Protein AF-A0A0F2INN6-F1 (afdb_monomer)

Solvent-accessible surface area (backbone atoms only — not comparable to full-atom values): 10441 Å² total; per-residue (Å²): 106,70,71,56,44,51,54,47,37,47,61,47,57,72,35,90,50,42,71,43,56,48,64,43,76,36,42,95,43,81,92,35,63,43,78,50,72,45,63,48,59,75,94,76,39,91,70,52,71,68,58,50,37,54,53,50,30,59,58,43,62,70,45,78,97,58,92,57,82,62,79,81,79,74,94,55,98,75,72,66,94,68,72,98,71,85,85,88,88,83,71,97,65,58,68,69,58,49,50,52,55,54,50,52,53,50,53,56,46,62,70,33,94,88,43,94,75,79,85,78,92,76,69,84,85,63,87,76,85,84,84,87,80,63,62,69,61,33,51,74,72,72,45,49,75,64,59,52,51,52,52,53,47,48,69,72,52,77,75,115

Structure (mmCIF, N/CA/C/O backbone):
data_AF-A0A0F2INN6-F1
#
_entry.id   AF-A0A0F2INN6-F1
#
loop_
_atom_site.group_PDB
_atom_site.id
_atom_site.type_symbol
_atom_site.label_atom_id
_atom_site.label_alt_id
_atom_site.label_comp_id
_atom_site.label_asym_id
_atom_site.label_entity_id
_atom_site.label_seq_id
_atom_site.pdbx_PDB_ins_code
_atom_site.Cartn_x
_atom_site.Cartn_y
_atom_site.Cartn_z
_atom_site.occupancy
_atom_site.B_iso_or_equiv
_atom_site.auth_seq_id
_atom_site.auth_comp_id
_atom_site.auth_asym_id
_atom_site.auth_atom_id
_atom_site.pdbx_PDB_model_num
ATOM 1 N N . ILE A 1 1 ? -8.870 9.985 -6.482 1.00 71.50 1 ILE A N 1
ATOM 2 C CA . ILE A 1 1 ? -7.979 9.783 -5.314 1.00 71.50 1 ILE A CA 1
ATOM 3 C C . ILE A 1 1 ? -8.288 10.794 -4.207 1.00 71.50 1 ILE A C 1
ATOM 5 O O . ILE A 1 1 ? -8.794 10.361 -3.185 1.00 71.50 1 ILE A O 1
ATOM 9 N N . GLN A 1 2 ? -8.102 12.111 -4.404 1.00 76.06 2 GLN A N 1
ATOM 10 C CA . GLN A 1 2 ? -8.306 13.111 -3.332 1.00 76.06 2 GLN A CA 1
ATOM 11 C C . GLN A 1 2 ? -9.693 13.066 -2.665 1.00 76.06 2 GLN A C 1
ATOM 13 O O . GLN A 1 2 ? -9.768 13.000 -1.444 1.00 76.06 2 GLN A O 1
ATOM 18 N N . ASN A 1 3 ? -10.780 13.073 -3.447 1.00 82.00 3 ASN A N 1
ATOM 19 C CA . ASN A 1 3 ? -12.142 13.042 -2.892 1.00 82.00 3 ASN A CA 1
ATOM 20 C C . ASN A 1 3 ? -12.401 11.750 -2.103 1.00 82.00 3 ASN A C 1
ATOM 22 O O . ASN A 1 3 ? -12.845 11.803 -0.966 1.00 82.00 3 ASN A O 1
ATOM 26 N N . THR A 1 4 ? -12.009 10.609 -2.671 1.00 86.12 4 THR A N 1
ATOM 27 C CA . THR A 1 4 ? -12.108 9.286 -2.044 1.00 86.12 4 THR A CA 1
ATOM 28 C C . THR A 1 4 ? -11.362 9.221 -0.709 1.00 86.12 4 THR A C 1
ATOM 30 O O . THR A 1 4 ? -11.884 8.705 0.271 1.00 86.12 4 THR A O 1
ATOM 33 N N . MET A 1 5 ? -10.154 9.786 -0.633 1.00 88.88 5 MET A N 1
ATOM 34 C CA . MET A 1 5 ? -9.372 9.782 0.607 1.00 88.88 5 MET A CA 1
ATOM 35 C C . MET A 1 5 ? -9.897 10.765 1.652 1.00 88.88 5 MET A C 1
ATOM 37 O O . MET A 1 5 ? -9.708 10.531 2.842 1.00 88.88 5 MET A O 1
ATOM 41 N N . ASN A 1 6 ? -10.608 11.821 1.250 1.00 89.12 6 ASN A N 1
ATOM 42 C CA . ASN A 1 6 ? -11.326 12.664 2.205 1.00 89.12 6 ASN A CA 1
ATOM 43 C C . ASN A 1 6 ? -12.471 11.887 2.877 1.00 89.12 6 ASN A C 1
ATOM 45 O O . ASN A 1 6 ? -12.661 12.022 4.086 1.00 89.12 6 ASN A O 1
ATOM 49 N N . ASP A 1 7 ? -13.180 11.035 2.128 1.00 90.31 7 ASP A N 1
ATOM 50 C CA . ASP A 1 7 ? -14.215 10.156 2.689 1.00 90.31 7 ASP A CA 1
ATOM 51 C C . ASP A 1 7 ? -13.607 9.141 3.665 1.00 90.31 7 ASP A C 1
ATOM 53 O O . ASP A 1 7 ? -14.119 8.953 4.768 1.00 90.31 7 ASP A O 1
ATOM 57 N N . VAL A 1 8 ? -12.455 8.557 3.316 1.00 91.31 8 VAL A N 1
ATOM 58 C CA . VAL A 1 8 ? -11.690 7.685 4.225 1.00 91.31 8 VAL A CA 1
ATOM 59 C C . VAL A 1 8 ? -11.278 8.431 5.492 1.00 91.31 8 VAL A C 1
ATOM 61 O O . VAL A 1 8 ? -11.465 7.916 6.592 1.00 91.31 8 VAL A O 1
ATOM 64 N N . ASN A 1 9 ? -10.765 9.656 5.370 1.00 93.25 9 ASN A N 1
ATOM 65 C CA . ASN A 1 9 ? -10.359 10.450 6.528 1.00 93.25 9 ASN A CA 1
ATOM 66 C C . ASN A 1 9 ? -11.538 10.740 7.467 1.00 93.25 9 ASN A C 1
ATOM 68 O O . ASN A 1 9 ? -11.385 10.724 8.689 1.00 93.25 9 ASN A O 1
ATOM 72 N N . LYS A 1 10 ? -12.726 10.958 6.896 1.00 92.94 10 LYS A N 1
ATOM 73 C CA . LYS A 1 10 ? -13.961 11.125 7.658 1.00 92.94 10 LYS A CA 1
ATOM 74 C C . LYS A 1 10 ? -14.356 9.837 8.378 1.00 92.94 10 LYS A C 1
ATOM 76 O O . LYS A 1 10 ? -14.585 9.879 9.579 1.00 92.94 10 LYS A O 1
ATOM 81 N N . ILE A 1 11 ? -14.340 8.694 7.686 1.00 92.75 11 ILE A N 1
ATOM 82 C CA . ILE A 1 11 ? -14.603 7.376 8.292 1.00 92.75 11 ILE A CA 1
ATOM 83 C C . ILE A 1 11 ? -13.683 7.126 9.494 1.00 92.75 11 ILE A C 1
ATOM 85 O O . ILE A 1 11 ? -14.152 6.634 10.520 1.00 92.75 11 ILE A O 1
ATOM 89 N N . LEU A 1 12 ? -12.394 7.465 9.373 1.00 93.12 12 LEU A N 1
ATOM 90 C CA . LEU A 1 12 ? -11.414 7.332 10.452 1.00 93.12 12 LEU A CA 1
ATOM 91 C C . LEU A 1 12 ? -11.705 8.296 11.610 1.00 93.12 12 LEU A C 1
ATOM 93 O O . LEU A 1 12 ? -11.750 7.866 12.757 1.00 93.12 12 LEU A O 1
ATOM 97 N N . SER A 1 13 ? -11.935 9.575 11.311 1.00 94.31 13 SER A N 1
ATOM 98 C CA . SER A 1 13 ? -12.193 10.613 12.321 1.00 94.31 13 SER A CA 1
ATOM 99 C C . SER A 1 13 ? -13.506 10.408 13.084 1.00 94.31 13 SER A C 1
ATOM 101 O O . SER A 1 13 ? -13.609 10.812 14.237 1.00 94.31 13 SER A O 1
ATOM 103 N N . ASP A 1 14 ? -14.499 9.767 12.463 1.00 94.69 14 ASP A N 1
ATOM 104 C CA . ASP A 1 14 ? -15.801 9.486 13.077 1.00 94.69 14 ASP A CA 1
ATOM 105 C C . ASP A 1 14 ? -15.744 8.316 14.089 1.00 94.69 14 ASP A C 1
ATOM 107 O O . ASP A 1 14 ? -16.729 8.047 14.781 1.00 94.69 14 ASP A O 1
ATOM 111 N N . GLN A 1 15 ? -14.615 7.600 14.202 1.00 92.94 15 GLN A N 1
ATOM 112 C CA . GLN A 1 15 ? -14.464 6.520 15.183 1.00 92.94 15 GLN A CA 1
ATOM 113 C C . GLN A 1 15 ? -14.164 7.080 16.586 1.00 92.94 15 GLN A C 1
ATOM 115 O O . GLN A 1 15 ? -13.216 7.849 16.746 1.00 92.94 15 GLN A O 1
ATOM 120 N N . PRO A 1 16 ? -14.885 6.653 17.639 1.00 93.31 16 PRO A N 1
ATOM 121 C CA . PRO A 1 16 ? -14.709 7.207 18.983 1.00 93.31 16 PRO A CA 1
ATOM 122 C C . PRO A 1 16 ? -13.341 6.899 19.615 1.00 93.31 16 PRO A C 1
ATOM 124 O O . PRO A 1 16 ? -12.904 7.622 20.513 1.00 93.31 16 PRO A O 1
ATOM 127 N N . GLU A 1 17 ? -12.662 5.845 19.167 1.00 94.25 17 GLU A N 1
ATOM 128 C CA . GLU A 1 17 ? -11.354 5.398 19.654 1.00 94.25 17 GLU A CA 1
ATOM 129 C C . GLU A 1 17 ? -10.181 6.043 18.897 1.00 94.25 17 GLU A C 1
ATOM 131 O O . GLU A 1 17 ? -9.032 5.865 19.298 1.00 94.25 17 GLU A O 1
ATOM 136 N N . VAL A 1 18 ? -10.448 6.785 17.817 1.00 93.81 18 VAL A N 1
ATOM 137 C CA . VAL A 1 18 ? -9.425 7.505 17.048 1.00 93.81 18 VAL A CA 1
ATOM 138 C C . VAL A 1 18 ? -9.167 8.864 17.701 1.00 93.81 18 VAL A C 1
ATOM 140 O O . VAL A 1 18 ? -10.087 9.619 18.005 1.00 93.81 18 VAL A O 1
ATOM 143 N N . GLU A 1 19 ? -7.895 9.161 17.954 1.00 92.88 19 GLU A N 1
ATOM 144 C CA . GLU A 1 19 ? -7.424 10.447 18.480 1.00 92.88 19 GLU A CA 1
ATOM 145 C C . GLU A 1 19 ? -7.040 11.402 17.346 1.00 92.88 19 GLU A C 1
ATOM 147 O O . GLU A 1 19 ? -7.336 12.595 17.394 1.00 92.88 19 GLU A O 1
ATOM 152 N N . TYR A 1 20 ? -6.406 10.871 16.300 1.00 92.25 20 TYR A N 1
ATOM 153 C CA . TYR A 1 20 ? -5.962 11.643 15.148 1.00 92.25 20 TYR A CA 1
ATOM 154 C C . TYR A 1 20 ? -6.053 10.807 13.874 1.00 92.25 20 TYR A C 1
ATOM 156 O O . TYR A 1 20 ? -5.668 9.640 13.880 1.00 92.25 20 TYR A O 1
ATOM 164 N N . ALA A 1 21 ? -6.514 11.405 12.776 1.00 93.56 21 ALA A N 1
ATOM 165 C CA . ALA A 1 21 ? -6.522 10.783 11.457 1.00 93.56 21 ALA A CA 1
ATOM 166 C C . ALA A 1 21 ? -5.939 11.732 10.405 1.00 93.56 21 ALA A C 1
ATOM 168 O O . ALA A 1 21 ? -6.204 12.937 10.409 1.00 93.56 21 ALA A O 1
ATOM 169 N N . GLN A 1 22 ? -5.139 11.178 9.499 1.00 92.62 22 GLN A N 1
ATOM 170 C CA . GLN A 1 22 ? -4.547 11.901 8.383 1.00 92.62 22 GLN A CA 1
ATOM 171 C C . GLN A 1 22 ? -4.454 11.002 7.155 1.00 92.62 22 GLN A C 1
ATOM 173 O O . GLN A 1 22 ? -4.196 9.805 7.254 1.00 92.62 22 GLN A O 1
ATOM 178 N N . VAL A 1 23 ? -4.629 11.596 5.978 1.00 91.50 23 VAL A N 1
ATOM 179 C CA . VAL A 1 23 ? -4.513 10.908 4.693 1.00 91.50 23 VAL A CA 1
ATOM 180 C C . VAL A 1 23 ? -3.517 11.622 3.788 1.00 91.50 23 VAL A C 1
ATOM 182 O O . VAL A 1 23 ? -3.409 12.847 3.799 1.00 91.50 23 VAL A O 1
ATOM 185 N N . PHE A 1 24 ? -2.802 10.842 2.990 1.00 89.94 24 PHE A N 1
ATOM 186 C CA . PHE A 1 24 ? -1.782 11.274 2.051 1.00 89.94 24 PHE A CA 1
ATOM 187 C C . PHE A 1 24 ? -2.105 10.690 0.682 1.00 89.94 24 PHE A C 1
ATOM 189 O O . PHE A 1 24 ? -2.335 9.490 0.549 1.00 89.94 24 PHE A O 1
ATOM 196 N N . ASN A 1 25 ? -2.099 11.533 -0.342 1.00 90.00 25 ASN A N 1
ATOM 197 C CA . ASN A 1 25 ? -2.305 11.113 -1.724 1.00 90.00 25 ASN A CA 1
ATOM 198 C C . ASN A 1 25 ? -0.972 11.132 -2.460 1.00 90.00 25 ASN A C 1
ATOM 200 O O . ASN A 1 25 ? -0.151 12.012 -2.216 1.00 90.00 25 ASN A O 1
ATOM 204 N N . GLY A 1 26 ? -0.773 10.189 -3.373 1.00 85.69 26 GLY A N 1
ATOM 205 C CA . GLY A 1 26 ? 0.452 10.100 -4.158 1.00 85.69 26 GLY A CA 1
ATOM 206 C C . GLY A 1 26 ? 1.636 9.483 -3.407 1.00 85.69 26 GLY A C 1
ATOM 207 O O . GLY A 1 26 ? 2.772 9.678 -3.828 1.00 85.69 26 GLY A O 1
ATOM 208 N N . VAL A 1 27 ? 1.395 8.777 -2.295 1.00 81.56 27 VAL A N 1
ATOM 209 C CA . VAL A 1 27 ? 2.441 8.155 -1.468 1.00 81.56 27 VAL A CA 1
ATOM 210 C C . VAL A 1 27 ? 2.269 6.629 -1.465 1.00 81.56 27 VAL A C 1
ATOM 212 O O . VAL A 1 27 ? 1.171 6.166 -1.155 1.00 81.56 27 VAL A O 1
ATOM 215 N N . PRO A 1 28 ? 3.327 5.841 -1.753 1.00 78.50 28 PRO A N 1
ATOM 216 C CA . PRO A 1 28 ? 4.636 6.267 -2.269 1.00 78.50 28 PRO A CA 1
ATOM 217 C C . PRO A 1 28 ? 4.631 6.639 -3.766 1.00 78.50 28 PRO A C 1
ATOM 219 O O . PRO A 1 28 ? 5.580 7.270 -4.219 1.00 78.50 28 PRO A O 1
ATOM 222 N N . ASN A 1 29 ? 3.584 6.284 -4.522 1.00 85.25 29 ASN A N 1
ATOM 223 C CA . ASN A 1 29 ? 3.442 6.592 -5.952 1.00 85.25 29 ASN A CA 1
ATOM 224 C C . ASN A 1 29 ? 2.192 7.434 -6.243 1.00 85.25 29 ASN A C 1
ATOM 226 O O . ASN A 1 29 ? 1.219 7.389 -5.492 1.00 85.25 29 ASN A O 1
ATOM 230 N N . SER A 1 30 ? 2.170 8.138 -7.381 1.00 83.56 30 SER A N 1
ATOM 231 C CA . SER A 1 30 ? 1.092 9.061 -7.789 1.00 83.56 30 SER A CA 1
ATOM 232 C C . SER A 1 30 ? -0.309 8.434 -7.868 1.00 83.56 30 SER A C 1
ATOM 234 O O . SER A 1 30 ? -1.308 9.136 -7.712 1.00 83.56 30 SER A O 1
ATOM 236 N N . ASN A 1 31 ? -0.394 7.119 -8.079 1.00 81.75 31 ASN A N 1
ATOM 237 C CA . ASN A 1 31 ? -1.636 6.348 -8.136 1.00 81.75 31 ASN A CA 1
ATOM 238 C C . ASN A 1 31 ? -2.018 5.673 -6.803 1.00 81.75 31 ASN A C 1
ATOM 240 O O . ASN A 1 31 ? -3.010 4.949 -6.760 1.00 81.75 31 ASN A O 1
ATOM 244 N N . GLN A 1 32 ? -1.255 5.894 -5.731 1.00 85.12 32 GLN A N 1
ATOM 245 C CA . GLN A 1 32 ? -1.481 5.309 -4.410 1.00 85.12 32 GLN A CA 1
ATOM 246 C C . GLN A 1 32 ? -1.898 6.371 -3.391 1.00 85.12 32 GLN A C 1
ATOM 248 O O . GLN A 1 32 ? -1.757 7.579 -3.604 1.00 85.12 32 GLN A O 1
ATOM 253 N N . ALA A 1 33 ? -2.440 5.913 -2.269 1.00 88.12 33 ALA A N 1
ATOM 254 C CA . ALA A 1 33 ? -2.752 6.754 -1.132 1.00 88.12 33 ALA A CA 1
ATOM 255 C C . ALA A 1 33 ? -2.496 5.996 0.170 1.00 88.12 33 ALA A C 1
ATOM 257 O O . ALA A 1 33 ? -2.618 4.773 0.228 1.00 88.12 33 ALA A O 1
ATOM 258 N N . PHE A 1 34 ? -2.152 6.740 1.213 1.00 88.94 34 PHE A N 1
ATOM 259 C CA . PHE A 1 34 ? -1.827 6.215 2.528 1.00 88.94 34 PHE A CA 1
ATOM 260 C C . PHE A 1 34 ? -2.654 6.938 3.591 1.00 88.94 34 PHE A C 1
ATOM 262 O O . PHE A 1 34 ? -2.728 8.164 3.596 1.00 88.94 34 PHE A O 1
ATOM 269 N N . GLY A 1 35 ? -3.290 6.186 4.486 1.00 89.06 35 GLY A N 1
ATOM 270 C CA . GLY A 1 35 ? -4.047 6.719 5.615 1.00 89.06 35 GLY A CA 1
ATOM 271 C C . GLY A 1 35 ? -3.417 6.289 6.932 1.00 89.06 35 GLY A C 1
ATOM 272 O O . GLY A 1 35 ? -3.033 5.133 7.086 1.00 89.06 35 GLY A O 1
ATOM 273 N N . LEU A 1 36 ? -3.338 7.212 7.884 1.00 89.62 36 LEU A N 1
ATOM 274 C CA . LEU A 1 36 ? -2.861 6.970 9.237 1.00 89.62 36 LEU A CA 1
ATOM 275 C C . LEU A 1 36 ? -3.957 7.354 10.231 1.00 89.62 36 LEU A C 1
ATOM 277 O O . LEU A 1 36 ? -4.505 8.452 10.152 1.00 89.62 36 LEU A O 1
ATOM 281 N N . ALA A 1 37 ? -4.238 6.468 11.184 1.00 91.25 37 ALA A N 1
ATOM 282 C CA . ALA A 1 37 ? -5.090 6.758 12.329 1.00 91.25 37 ALA A CA 1
ATOM 283 C C . ALA A 1 37 ? -4.360 6.393 13.625 1.00 91.25 37 ALA A C 1
ATOM 285 O O . ALA A 1 37 ? -4.002 5.234 13.843 1.00 91.25 37 ALA A O 1
ATOM 286 N N . THR A 1 38 ? -4.147 7.388 14.478 1.00 90.88 38 THR A N 1
ATOM 287 C CA . THR A 1 38 ? -3.641 7.208 15.837 1.00 90.88 38 THR A CA 1
ATOM 288 C C . THR A 1 38 ? -4.826 6.949 16.752 1.00 90.88 38 THR A C 1
ATOM 290 O O . THR A 1 38 ? -5.778 7.731 16.783 1.00 90.88 38 THR A O 1
ATOM 293 N N . LEU A 1 39 ? -4.781 5.838 17.483 1.00 90.19 39 LEU A N 1
ATOM 294 C CA . LEU A 1 39 ? -5.803 5.486 18.462 1.00 90.19 39 LEU A CA 1
ATOM 295 C C . LEU A 1 39 ? -5.486 6.110 19.818 1.00 90.19 39 LEU A C 1
ATOM 297 O O . LEU A 1 39 ? -4.317 6.243 20.180 1.00 90.19 39 LEU A O 1
ATOM 301 N N . LYS A 1 40 ? -6.539 6.398 20.583 1.00 90.19 40 LYS A N 1
ATOM 302 C CA . LYS A 1 40 ? -6.443 6.792 21.989 1.00 90.19 40 LYS A 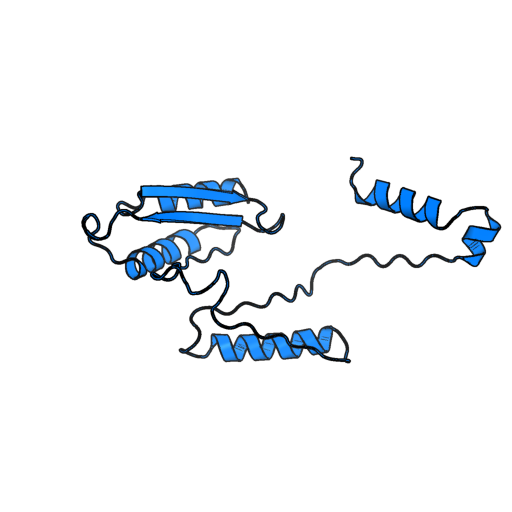CA 1
ATOM 303 C C . LYS A 1 40 ? -5.705 5.733 22.822 1.00 90.19 40 LYS A C 1
ATOM 305 O O . LYS A 1 40 ? -5.684 4.549 22.443 1.00 90.19 40 LYS A O 1
ATOM 310 N N . PRO A 1 41 ? -5.153 6.114 23.991 1.00 83.88 41 PRO A N 1
ATOM 311 C CA . PRO A 1 41 ? -4.562 5.166 24.928 1.00 83.88 41 PRO A CA 1
ATOM 312 C C . PRO A 1 41 ? -5.496 3.990 25.235 1.00 83.88 41 PRO A C 1
ATOM 314 O O . PRO A 1 41 ? -6.713 4.141 25.304 1.00 83.88 41 PRO A O 1
ATOM 317 N N . TRP A 1 42 ? -4.923 2.806 25.465 1.00 81.94 42 TRP A N 1
ATOM 318 C CA . TRP A 1 42 ? -5.673 1.572 25.753 1.00 81.94 42 TRP A CA 1
ATOM 319 C C . TRP A 1 42 ? -6.656 1.712 26.919 1.00 81.94 42 TRP A C 1
ATOM 321 O O . TRP A 1 42 ? -7.725 1.117 26.891 1.00 81.94 42 TRP A O 1
ATOM 331 N N . SER A 1 43 ? -6.314 2.521 27.921 1.00 82.06 43 SER A N 1
ATOM 332 C CA . SER A 1 43 ? -7.166 2.807 29.078 1.00 82.06 43 SER A CA 1
ATOM 333 C C . SER A 1 43 ? -8.393 3.669 28.763 1.00 82.06 43 SER A C 1
ATOM 335 O O . SER A 1 43 ? -9.280 3.774 29.601 1.00 82.06 43 SER A O 1
ATOM 337 N N . GLU A 1 44 ? -8.438 4.306 27.592 1.00 86.31 44 GLU A N 1
ATOM 338 C CA . GLU A 1 44 ? -9.489 5.244 27.176 1.00 86.31 44 GLU A CA 1
ATOM 339 C C . GLU A 1 44 ? -10.381 4.683 26.060 1.00 86.31 44 GLU A C 1
ATOM 341 O O . GLU A 1 44 ? -11.223 5.397 25.511 1.00 86.31 44 GLU A O 1
ATOM 346 N N . ARG A 1 45 ? -10.203 3.406 25.703 1.00 86.62 45 ARG A N 1
ATOM 347 C CA . ARG A 1 45 ? -10.970 2.738 24.651 1.00 86.62 45 ARG A CA 1
ATOM 348 C C . ARG A 1 45 ? -11.506 1.396 25.123 1.00 86.62 45 ARG A C 1
ATOM 350 O O . ARG A 1 45 ? -10.797 0.624 25.757 1.00 86.62 45 ARG A O 1
ATOM 357 N N . GLU A 1 46 ? -12.757 1.117 24.773 1.00 88.44 46 GLU A N 1
ATOM 358 C CA . GLU A 1 46 ? -13.389 -0.179 25.046 1.00 88.44 46 GLU A CA 1
ATOM 359 C C . GLU A 1 46 ? -13.030 -1.221 23.980 1.00 88.44 46 GLU A C 1
ATOM 361 O O . GLU A 1 46 ? -12.866 -2.396 24.296 1.00 88.44 46 GLU A O 1
ATOM 366 N N . ALA A 1 47 ? -12.867 -0.792 22.724 1.00 89.06 47 ALA A N 1
ATOM 367 C CA . ALA A 1 47 ? -12.532 -1.676 21.615 1.00 89.06 47 ALA A CA 1
ATOM 368 C C . ALA A 1 47 ? -11.016 -1.896 21.483 1.00 89.06 47 ALA A C 1
ATOM 370 O O . ALA A 1 47 ? -10.200 -0.963 21.525 1.00 89.06 47 ALA A O 1
ATOM 371 N N . SER A 1 48 ? -10.640 -3.150 21.243 1.00 85.69 48 SER A N 1
ATOM 372 C CA . SER A 1 48 ? -9.283 -3.548 20.875 1.00 85.69 48 SER A CA 1
ATOM 373 C C . SER A 1 48 ? -8.903 -3.030 19.485 1.00 85.69 48 SER A C 1
ATOM 375 O O . SER A 1 48 ? -9.748 -2.690 18.656 1.00 85.69 48 SER A O 1
ATOM 377 N N . GLN A 1 49 ? -7.598 -2.972 19.202 1.00 83.12 49 GLN A N 1
ATOM 378 C CA . GLN A 1 49 ? -7.116 -2.485 17.905 1.00 83.12 49 GLN A CA 1
ATOM 379 C C . GLN A 1 49 ? -7.619 -3.373 16.757 1.00 83.12 49 GLN A C 1
ATOM 381 O O . GLN A 1 49 ? -8.058 -2.857 15.735 1.00 83.12 49 GLN A O 1
ATOM 386 N N . SER A 1 50 ? -7.665 -4.691 16.972 1.00 84.81 50 SER A N 1
ATOM 387 C CA . SER A 1 50 ? -8.189 -5.655 16.001 1.00 84.81 50 SER A CA 1
ATOM 388 C C . SER A 1 50 ? -9.670 -5.423 15.676 1.00 84.81 50 SER A C 1
ATOM 390 O O . SER A 1 50 ? -10.056 -5.453 14.505 1.00 84.81 50 SER A O 1
ATOM 392 N N . GLU A 1 51 ? -10.500 -5.141 16.685 1.00 88.94 51 GLU A N 1
ATOM 393 C CA . GLU A 1 51 ? -11.921 -4.833 16.485 1.00 88.94 51 GLU A CA 1
ATOM 394 C C . GLU A 1 51 ? -12.107 -3.540 15.689 1.00 88.94 51 GLU A C 1
ATOM 396 O O . GLU A 1 51 ? -12.909 -3.502 14.752 1.00 88.94 51 GLU A O 1
ATOM 401 N N . ILE A 1 52 ? -11.316 -2.512 16.008 1.00 91.00 52 ILE A N 1
ATOM 402 C CA . ILE A 1 52 ? -11.323 -1.234 15.291 1.00 91.00 52 ILE A CA 1
ATOM 403 C C . ILE A 1 52 ? -10.894 -1.445 13.834 1.00 91.00 52 ILE A C 1
ATOM 405 O O . ILE A 1 52 ? -11.604 -1.016 12.926 1.00 91.00 52 ILE A O 1
ATOM 409 N N . THR A 1 53 ? -9.789 -2.154 13.583 1.00 89.38 53 THR A N 1
ATOM 410 C CA . THR A 1 53 ? -9.300 -2.441 12.225 1.00 89.38 53 THR A CA 1
ATOM 411 C C . THR A 1 53 ? -10.327 -3.222 11.409 1.00 89.38 53 THR A C 1
ATOM 413 O O . THR A 1 53 ? -10.573 -2.871 10.258 1.00 89.38 53 THR A O 1
ATOM 416 N N . LYS A 1 54 ? -10.984 -4.233 11.993 1.00 90.25 54 LYS A N 1
ATOM 417 C CA . LYS A 1 54 ? -12.037 -5.001 11.310 1.00 90.25 54 LYS A CA 1
ATOM 418 C C . LYS A 1 54 ? -13.247 -4.128 10.968 1.00 90.25 54 LYS A C 1
ATOM 420 O O . LYS A 1 54 ? -13.766 -4.211 9.855 1.00 90.25 54 LYS A O 1
ATOM 425 N N . ARG A 1 55 ? -13.686 -3.283 11.907 1.00 92.06 55 ARG A N 1
ATOM 426 C CA . ARG A 1 55 ? -14.812 -2.356 11.717 1.00 92.06 55 ARG A CA 1
ATOM 427 C C . ARG A 1 55 ? -14.507 -1.336 10.622 1.00 92.06 55 ARG A C 1
ATOM 429 O O . ARG A 1 55 ? -15.281 -1.212 9.677 1.00 92.06 55 ARG A O 1
ATOM 436 N N . VAL A 1 56 ? -13.360 -0.663 10.711 1.00 91.56 56 VAL A N 1
ATOM 437 C CA . VAL A 1 56 ? -12.900 0.313 9.712 1.00 91.56 56 VAL A CA 1
ATOM 438 C C . VAL A 1 56 ? -12.706 -0.350 8.353 1.00 91.56 56 VAL A C 1
ATOM 440 O O . VAL A 1 56 ? -13.168 0.200 7.362 1.00 91.56 56 VAL A O 1
ATOM 443 N N . GLY A 1 57 ? -12.109 -1.545 8.302 1.00 89.00 57 GLY A N 1
ATOM 444 C CA . GLY A 1 57 ? -11.940 -2.326 7.075 1.00 89.00 57 GLY A CA 1
ATOM 445 C C . GLY A 1 57 ? -13.262 -2.563 6.338 1.00 89.00 57 GLY A C 1
ATOM 446 O O . GLY A 1 57 ? -13.339 -2.362 5.129 1.00 89.00 57 GLY A O 1
ATOM 447 N N . GLY A 1 58 ? -14.330 -2.899 7.068 1.00 89.38 58 GLY A N 1
ATOM 448 C CA . GLY A 1 58 ? -15.672 -3.025 6.490 1.00 89.38 58 GLY A CA 1
ATOM 449 C C . GLY A 1 58 ? -16.249 -1.700 5.976 1.00 89.38 58 GLY A C 1
ATOM 450 O O . GLY A 1 58 ? -16.887 -1.677 4.927 1.00 89.38 58 GLY A O 1
ATOM 451 N N . LEU A 1 59 ? -16.004 -0.591 6.682 1.00 89.88 59 LEU A N 1
ATOM 452 C CA . LEU A 1 59 ? -16.480 0.737 6.277 1.00 89.88 59 LEU A CA 1
ATOM 453 C C . LEU A 1 59 ? -15.769 1.231 5.012 1.00 89.88 59 LEU A C 1
ATOM 455 O O . LEU A 1 59 ? -16.427 1.679 4.074 1.00 89.88 59 LEU A O 1
ATOM 459 N N . VAL A 1 60 ? -14.442 1.115 4.947 1.00 88.88 60 VAL A N 1
ATOM 460 C CA . VAL A 1 60 ? -13.661 1.591 3.793 1.00 88.88 60 VAL A CA 1
ATOM 461 C C . VAL A 1 60 ? -13.847 0.717 2.555 1.00 88.88 60 VAL A C 1
ATOM 463 O O . VAL A 1 60 ? -13.760 1.232 1.447 1.00 88.88 60 VAL A O 1
ATOM 466 N N . ALA A 1 61 ? -14.198 -0.565 2.712 1.00 85.69 61 ALA A N 1
ATOM 467 C CA . ALA A 1 61 ? -14.541 -1.441 1.588 1.00 85.69 61 ALA A CA 1
ATOM 468 C C . ALA A 1 61 ? -15.784 -0.971 0.807 1.00 85.69 61 ALA A C 1
ATOM 470 O O . ALA A 1 61 ? -15.971 -1.350 -0.346 1.00 85.69 61 ALA A O 1
ATOM 471 N N . SER A 1 62 ? -16.637 -0.141 1.420 1.00 82.44 62 SER A N 1
ATOM 472 C CA . SER A 1 62 ? -17.808 0.444 0.756 1.00 82.44 62 SER A CA 1
ATOM 473 C C . SER A 1 62 ? -17.491 1.691 -0.079 1.00 82.44 62 SER A C 1
ATOM 475 O O . SER A 1 62 ? -18.365 2.189 -0.789 1.00 82.44 62 SER A O 1
ATOM 477 N N . VAL A 1 63 ? -16.255 2.200 -0.016 1.00 84.25 63 VAL A N 1
ATOM 478 C CA . VAL A 1 63 ? -15.835 3.415 -0.718 1.00 84.25 63 VAL A CA 1
ATOM 479 C C . VAL A 1 63 ? -15.521 3.087 -2.189 1.00 84.25 63 VAL A C 1
ATOM 481 O O . VAL A 1 63 ? -14.591 2.332 -2.471 1.00 84.25 63 VAL A O 1
ATOM 484 N N . PRO A 1 64 ? -16.261 3.648 -3.162 1.00 78.06 64 PRO A N 1
ATOM 485 C CA . PRO A 1 64 ? -16.062 3.327 -4.571 1.00 78.06 64 PRO A CA 1
ATOM 486 C C . PRO A 1 64 ? -14.796 3.980 -5.150 1.00 78.06 64 PRO A C 1
ATOM 488 O O . PRO A 1 64 ? -14.430 5.107 -4.813 1.00 78.06 64 PRO A O 1
ATOM 491 N N . GLY A 1 65 ? -14.162 3.294 -6.106 1.00 81.19 65 GLY A N 1
ATOM 492 C CA . GLY A 1 65 ? -13.062 3.843 -6.912 1.00 81.19 65 GLY A CA 1
ATOM 493 C C . GLY A 1 65 ? -11.660 3.711 -6.308 1.00 81.19 65 GLY A C 1
ATOM 494 O O . GLY A 1 65 ? -10.715 4.250 -6.882 1.00 81.19 65 GLY A O 1
ATOM 495 N N . MET A 1 66 ? -11.503 3.002 -5.186 1.00 81.12 66 MET A N 1
ATOM 496 C CA . MET A 1 66 ? -10.203 2.661 -4.604 1.00 81.12 66 MET A CA 1
ATOM 497 C C . MET A 1 66 ? -10.288 1.336 -3.843 1.00 81.12 66 MET A C 1
ATOM 499 O O . MET A 1 66 ? -11.262 1.094 -3.140 1.00 81.12 66 MET A O 1
ATOM 503 N N . SER A 1 67 ? -9.262 0.494 -3.964 1.00 83.31 67 SER A N 1
ATOM 504 C CA . SER A 1 67 ? -9.103 -0.677 -3.097 1.00 83.31 67 SER A CA 1
ATOM 505 C C . SER A 1 67 ? -8.358 -0.245 -1.839 1.00 83.31 67 SER A C 1
ATOM 507 O O . SER A 1 67 ? -7.190 0.132 -1.923 1.00 83.31 67 SER A O 1
ATOM 509 N N . ILE A 1 68 ? -9.042 -0.234 -0.694 1.00 85.62 68 ILE A N 1
ATOM 510 C CA . ILE A 1 68 ? -8.501 0.262 0.577 1.00 85.62 68 ILE A CA 1
ATOM 511 C C . ILE A 1 68 ? -8.448 -0.887 1.577 1.00 85.62 68 ILE A C 1
ATOM 513 O O . ILE A 1 68 ? -9.457 -1.544 1.829 1.00 85.62 68 ILE A O 1
ATOM 517 N N . THR A 1 69 ? -7.286 -1.072 2.199 1.00 84.38 69 THR A N 1
ATOM 518 C CA . THR A 1 69 ? -7.068 -2.096 3.224 1.00 84.38 69 THR A CA 1
ATOM 519 C C . THR A 1 69 ? -6.619 -1.438 4.519 1.00 84.38 69 THR A C 1
ATOM 521 O O . THR A 1 69 ? -5.678 -0.646 4.530 1.00 84.38 69 THR A O 1
ATOM 524 N N . ALA A 1 70 ? -7.281 -1.779 5.624 1.00 85.81 70 ALA A N 1
ATOM 525 C CA . ALA A 1 70 ? -6.876 -1.359 6.958 1.00 85.81 70 ALA A CA 1
ATOM 526 C C . ALA A 1 70 ? -5.972 -2.427 7.587 1.00 85.81 70 ALA A C 1
ATOM 528 O O . ALA A 1 70 ? -6.331 -3.603 7.627 1.00 85.81 70 ALA A O 1
ATOM 529 N N . PHE A 1 71 ? -4.822 -2.017 8.117 1.00 81.69 71 PHE A N 1
ATOM 530 C CA . PHE A 1 71 ? -3.912 -2.886 8.859 1.00 81.69 71 PHE A CA 1
ATOM 531 C C . PHE A 1 71 ? -3.443 -2.192 10.139 1.00 81.69 71 PHE A C 1
ATOM 533 O O . PHE A 1 71 ? -3.395 -0.966 10.220 1.00 81.69 71 PHE A O 1
ATOM 540 N N . GLN A 1 72 ? -3.119 -2.988 11.154 1.00 78.75 72 GLN A N 1
ATOM 541 C CA . GLN A 1 72 ? -2.552 -2.501 12.409 1.00 78.75 72 GLN A CA 1
ATOM 542 C C . GLN A 1 72 ? -1.028 -2.609 12.366 1.00 78.75 72 GLN A C 1
ATOM 544 O O . GLN A 1 72 ? -0.489 -3.624 11.921 1.00 78.75 72 GLN A O 1
ATOM 549 N N . MET A 1 73 ? -0.330 -1.572 12.832 1.00 68.62 73 MET A N 1
ATOM 550 C CA . MET A 1 73 ? 1.108 -1.679 13.077 1.00 68.62 73 MET A CA 1
ATOM 551 C C . MET A 1 73 ? 1.359 -2.559 14.315 1.00 68.62 73 MET A C 1
ATOM 553 O O . MET A 1 73 ? 0.554 -2.511 15.248 1.00 68.62 73 MET A O 1
ATOM 557 N N . PRO A 1 74 ? 2.444 -3.355 14.345 1.00 61.31 74 PRO A N 1
ATOM 558 C CA . PRO A 1 74 ? 2.795 -4.162 15.510 1.00 61.31 74 PRO A CA 1
ATOM 559 C C . PRO A 1 74 ? 2.931 -3.309 16.780 1.00 61.31 74 PRO A C 1
ATOM 561 O O . PRO A 1 74 ? 3.485 -2.214 16.740 1.00 61.31 74 PRO A O 1
ATOM 564 N N . GLU A 1 75 ? 2.482 -3.837 17.920 1.00 59.31 75 GLU A N 1
ATOM 565 C CA . GLU A 1 75 ? 2.498 -3.137 19.218 1.00 59.31 75 GLU A CA 1
ATOM 566 C C . GLU A 1 75 ? 3.918 -2.880 19.763 1.00 59.31 75 GLU A C 1
ATOM 568 O O . GLU A 1 75 ? 4.112 -2.049 20.649 1.00 59.31 75 GLU A O 1
ATOM 573 N N . LEU A 1 76 ? 4.922 -3.584 19.229 1.00 54.19 76 LEU A N 1
ATOM 574 C CA . LEU A 1 76 ? 6.325 -3.458 19.613 1.00 54.19 76 LEU A CA 1
ATOM 575 C C . LEU A 1 76 ? 7.108 -2.661 18.554 1.00 54.19 76 LEU A C 1
ATOM 577 O O . LEU A 1 76 ? 7.208 -3.118 17.409 1.00 54.19 76 LEU A O 1
ATOM 581 N N . PRO A 1 77 ? 7.734 -1.524 18.921 1.00 44.25 77 PRO A N 1
ATOM 582 C CA . PRO A 1 77 ? 8.620 -0.784 18.031 1.00 44.2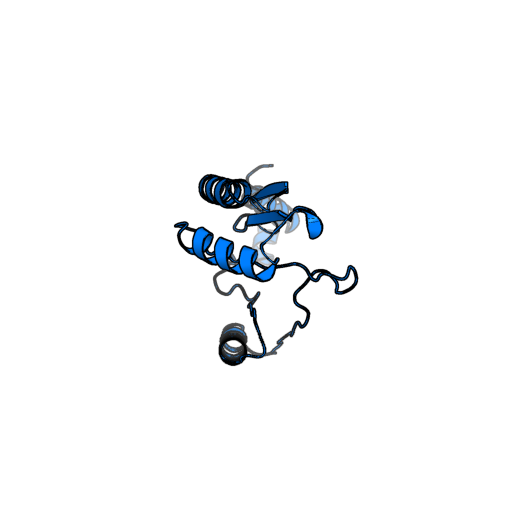5 77 PRO A CA 1
ATOM 583 C C . PRO A 1 77 ? 9.911 -1.594 17.844 1.00 44.25 77 PRO A C 1
ATOM 585 O O . PRO A 1 77 ? 10.842 -1.509 18.641 1.00 44.25 77 PRO A O 1
ATOM 588 N N . GLY A 1 78 ? 9.944 -2.455 16.827 1.00 44.19 78 GLY 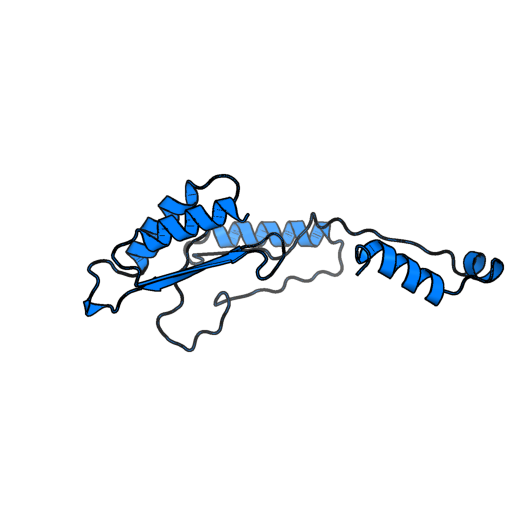A N 1
ATOM 589 C CA . GLY A 1 78 ? 11.082 -3.348 16.588 1.00 44.19 78 GLY A CA 1
ATOM 590 C C . GLY A 1 78 ? 10.919 -4.317 15.419 1.00 44.19 78 GLY A C 1
ATOM 591 O O . GLY A 1 78 ? 11.920 -4.733 14.841 1.00 44.19 78 GLY A O 1
ATOM 592 N N . ALA A 1 79 ? 9.689 -4.634 15.008 1.00 46.09 79 ALA A N 1
ATOM 593 C CA . ALA A 1 79 ? 9.458 -5.265 13.712 1.00 46.09 79 ALA A CA 1
ATOM 594 C C . ALA A 1 79 ? 9.446 -4.153 12.655 1.00 46.09 79 ALA A C 1
ATOM 596 O O . ALA A 1 79 ? 8.543 -3.319 12.645 1.00 46.09 79 ALA A O 1
ATOM 597 N N . GLY A 1 80 ? 10.515 -4.071 11.861 1.00 43.78 80 GLY A N 1
ATOM 598 C CA . GLY A 1 80 ? 10.731 -3.011 10.881 1.00 43.78 80 GLY A CA 1
ATOM 599 C C . GLY A 1 80 ? 9.534 -2.778 9.958 1.00 43.78 80 GLY A C 1
ATOM 600 O O . GLY A 1 80 ? 8.743 -3.678 9.693 1.00 43.78 80 GLY A O 1
ATOM 601 N N . SER A 1 81 ? 9.425 -1.542 9.472 1.00 49.75 81 SER A N 1
ATOM 602 C CA . SER A 1 81 ? 8.482 -1.160 8.421 1.00 49.75 81 SER A CA 1
ATOM 603 C C . SER A 1 81 ? 8.523 -2.166 7.261 1.00 49.75 81 SER A C 1
ATOM 605 O O . SER A 1 81 ? 9.593 -2.427 6.708 1.00 49.75 81 SER A O 1
ATOM 607 N N . GLY A 1 82 ? 7.361 -2.729 6.923 1.00 55.31 82 GLY A N 1
ATOM 608 C CA . GLY A 1 82 ? 7.183 -3.753 5.893 1.00 55.31 82 GLY A CA 1
ATOM 609 C C . GLY A 1 82 ? 6.353 -4.940 6.389 1.00 55.31 82 GLY A C 1
ATOM 610 O O . GLY A 1 82 ? 6.122 -5.108 7.585 1.00 55.31 82 GLY A O 1
ATOM 611 N N . LEU A 1 83 ? 5.888 -5.780 5.462 1.00 59.09 83 LEU A N 1
ATOM 612 C CA . LEU A 1 83 ? 5.354 -7.090 5.833 1.00 59.09 83 LEU A CA 1
ATOM 613 C C . LEU A 1 83 ? 6.485 -7.922 6.466 1.00 59.09 83 LEU A C 1
ATOM 615 O O . LEU A 1 83 ? 7.621 -7.842 5.993 1.00 59.09 83 LEU A O 1
ATOM 619 N N . PRO A 1 84 ? 6.205 -8.726 7.509 1.00 61.97 84 PRO A N 1
ATOM 620 C CA . PRO A 1 84 ? 7.227 -9.448 8.275 1.00 61.97 84 PRO A CA 1
ATOM 621 C C . PRO A 1 84 ? 8.031 -10.463 7.446 1.00 61.97 84 PRO A C 1
ATOM 623 O O . PRO A 1 84 ? 9.074 -10.930 7.897 1.00 61.97 84 PRO A O 1
ATOM 626 N N . ILE A 1 85 ? 7.548 -10.820 6.253 1.00 69.56 85 ILE A N 1
ATOM 627 C CA . ILE A 1 85 ? 8.180 -11.754 5.323 1.00 69.56 85 ILE A CA 1
ATOM 628 C C . ILE A 1 85 ? 8.039 -11.185 3.906 1.00 69.56 85 ILE A C 1
ATOM 630 O O . ILE A 1 85 ? 6.952 -10.761 3.518 1.00 69.56 85 ILE A O 1
ATOM 634 N N . GLN A 1 86 ? 9.132 -11.190 3.141 1.00 75.81 86 GLN A N 1
ATOM 635 C CA . GLN A 1 86 ? 9.176 -10.786 1.734 1.00 75.81 86 GLN A CA 1
ATOM 636 C C . GLN A 1 86 ? 9.954 -11.835 0.938 1.00 75.81 86 GLN A C 1
ATOM 638 O O . GLN A 1 86 ? 10.959 -12.363 1.420 1.00 75.81 86 GLN A O 1
ATOM 643 N N . PHE A 1 87 ? 9.506 -12.122 -0.282 1.00 79.00 87 PHE A N 1
ATOM 644 C CA . PHE A 1 87 ? 10.159 -13.063 -1.189 1.00 79.00 87 PHE A CA 1
ATOM 645 C C . PHE A 1 87 ? 10.509 -12.360 -2.496 1.00 79.00 87 PHE A C 1
ATOM 647 O O . PHE A 1 87 ? 9.697 -11.620 -3.038 1.00 79.00 87 PHE A O 1
ATOM 654 N N . VAL A 1 88 ? 11.710 -12.622 -3.015 1.00 82.44 88 VAL A N 1
ATOM 655 C CA . VAL A 1 88 ? 12.145 -12.124 -4.324 1.00 82.44 88 VAL A CA 1
ATOM 656 C C . VAL A 1 88 ? 12.183 -13.299 -5.292 1.00 82.44 88 VAL A C 1
ATOM 658 O O . VAL A 1 88 ? 12.993 -14.214 -5.134 1.00 82.44 88 VAL A O 1
ATOM 661 N N . ILE A 1 89 ? 11.311 -13.275 -6.299 1.00 82.88 89 ILE A N 1
ATOM 662 C CA . ILE A 1 89 ? 11.260 -14.285 -7.359 1.00 82.88 89 ILE A CA 1
ATOM 663 C C . ILE A 1 89 ? 12.015 -13.730 -8.568 1.00 82.88 89 ILE A C 1
ATOM 665 O O . ILE A 1 89 ? 11.692 -12.660 -9.075 1.00 82.88 89 ILE A O 1
ATOM 669 N N . THR A 1 90 ? 13.035 -14.450 -9.036 1.00 82.12 90 THR A N 1
ATOM 670 C CA . THR A 1 90 ? 13.802 -14.076 -10.233 1.00 82.12 90 THR A CA 1
ATOM 671 C C . THR A 1 90 ? 13.811 -15.215 -11.236 1.00 82.12 90 THR A C 1
ATOM 673 O O . THR A 1 90 ? 13.749 -16.389 -10.873 1.00 82.12 90 THR A O 1
ATOM 676 N N . THR A 1 91 ? 13.880 -14.873 -12.520 1.00 82.38 91 THR A N 1
ATOM 677 C CA . THR A 1 91 ? 13.969 -15.853 -13.600 1.00 82.38 91 THR A CA 1
ATOM 678 C C . THR A 1 91 ? 14.809 -15.300 -14.748 1.00 82.38 91 THR A C 1
ATOM 680 O O . THR A 1 91 ? 14.749 -14.098 -15.012 1.00 82.38 91 THR A O 1
ATOM 683 N N . PRO A 1 92 ? 15.588 -16.143 -15.449 1.00 82.19 92 PRO A N 1
ATOM 684 C CA . PRO A 1 92 ? 16.216 -15.762 -16.712 1.00 82.19 92 PRO A CA 1
ATOM 685 C C . PRO A 1 92 ? 15.228 -15.765 -17.894 1.00 82.19 92 PRO A C 1
ATOM 687 O O . PRO A 1 92 ? 15.597 -15.355 -18.993 1.00 82.19 92 PRO A O 1
ATOM 690 N N . ASN A 1 93 ? 14.002 -16.264 -17.694 1.00 84.12 93 ASN A N 1
ATOM 691 C CA . ASN A 1 93 ? 12.976 -16.363 -18.731 1.00 84.12 93 ASN A CA 1
ATOM 692 C C . ASN A 1 93 ? 12.241 -15.030 -18.950 1.00 84.12 93 ASN A C 1
ATOM 694 O O . ASN A 1 93 ? 12.553 -14.008 -18.340 1.00 84.12 93 ASN A O 1
ATOM 698 N N . SER A 1 94 ? 11.256 -15.042 -19.852 1.00 81.81 94 SER A N 1
ATOM 699 C CA . SER A 1 94 ? 10.459 -13.859 -20.166 1.00 81.81 94 SER A CA 1
ATOM 700 C C . SER A 1 94 ? 9.652 -13.359 -18.961 1.00 81.81 94 SER A C 1
ATOM 702 O O . SER A 1 94 ? 9.346 -14.106 -18.025 1.00 81.81 94 SER A O 1
ATOM 704 N N . PHE A 1 95 ? 9.276 -12.083 -19.006 1.00 77.00 95 PHE A N 1
ATOM 705 C CA . PHE A 1 95 ? 8.523 -11.431 -17.937 1.00 77.00 95 PHE A CA 1
ATOM 706 C C . PHE A 1 95 ? 7.129 -12.051 -17.738 1.00 77.00 95 PHE A C 1
ATOM 708 O O . PHE A 1 95 ? 6.661 -12.162 -16.611 1.00 77.00 95 PHE A O 1
ATOM 715 N N . GLU A 1 96 ? 6.501 -12.554 -18.802 1.00 80.88 96 GLU A N 1
ATOM 716 C CA . GLU A 1 96 ? 5.226 -13.283 -18.746 1.00 80.88 96 GLU A CA 1
ATOM 717 C C . GLU A 1 96 ? 5.344 -14.574 -17.922 1.00 80.88 96 GLU A C 1
ATOM 719 O O . GLU A 1 96 ? 4.438 -14.930 -17.165 1.00 80.88 96 GLU A O 1
ATOM 724 N N . SER A 1 97 ? 6.485 -15.263 -18.030 1.00 84.06 97 SER A N 1
ATOM 725 C CA . SER A 1 97 ? 6.753 -16.471 -17.242 1.00 84.06 97 SER A CA 1
ATOM 726 C C . SER A 1 97 ? 6.931 -16.129 -15.762 1.00 84.06 97 SER A C 1
ATOM 728 O O . SER A 1 97 ? 6.423 -16.845 -14.902 1.00 84.06 97 SER A O 1
ATOM 730 N N . LEU A 1 98 ? 7.616 -15.017 -15.464 1.00 85.12 98 LEU A N 1
ATOM 731 C CA . LEU A 1 98 ? 7.748 -14.505 -14.099 1.00 85.12 98 LEU A CA 1
ATOM 732 C C . LEU A 1 98 ? 6.385 -14.134 -13.510 1.00 85.12 98 LEU A C 1
ATOM 734 O O . LEU A 1 98 ? 6.086 -14.526 -12.388 1.00 85.12 98 LEU A O 1
ATOM 738 N N . PHE A 1 99 ? 5.558 -13.426 -14.282 1.00 83.44 99 PHE A N 1
ATOM 739 C CA . PHE A 1 99 ? 4.222 -13.006 -13.868 1.00 83.44 99 PHE A CA 1
ATOM 740 C C . PHE A 1 99 ? 3.313 -14.188 -13.546 1.00 83.44 99 PHE A C 1
ATOM 742 O O . PHE A 1 99 ? 2.654 -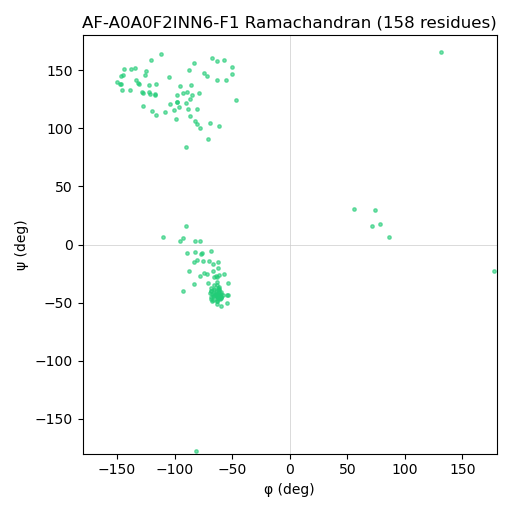14.185 -12.508 1.00 83.44 99 PHE A O 1
ATOM 749 N N . THR A 1 100 ? 3.326 -15.219 -14.394 1.00 86.44 100 THR A N 1
ATOM 750 C CA . THR A 1 100 ? 2.531 -16.436 -14.178 1.00 86.44 100 THR A CA 1
ATOM 751 C C . THR A 1 100 ? 2.918 -17.107 -12.859 1.00 86.44 100 THR A C 1
ATOM 753 O O . THR A 1 100 ? 2.075 -17.292 -11.989 1.00 86.44 100 THR A O 1
ATOM 756 N N . ILE A 1 101 ? 4.215 -17.372 -12.658 1.00 88.25 101 ILE A N 1
ATOM 757 C CA . ILE A 1 101 ? 4.710 -18.041 -11.446 1.00 88.25 101 ILE A CA 1
ATOM 758 C C . ILE A 1 101 ? 4.446 -17.196 -10.194 1.00 88.25 101 ILE A C 1
ATOM 760 O O . ILE A 1 101 ? 4.034 -17.724 -9.165 1.00 88.25 101 ILE A O 1
ATOM 764 N N . ALA A 1 102 ? 4.679 -15.886 -10.262 1.00 87.19 102 ALA A N 1
ATOM 765 C CA . ALA A 1 102 ? 4.459 -15.001 -9.125 1.00 87.19 102 ALA A CA 1
ATOM 766 C C . ALA A 1 102 ? 2.970 -14.902 -8.741 1.00 87.19 102 ALA A C 1
ATOM 768 O O . ALA A 1 102 ? 2.648 -14.841 -7.555 1.00 87.19 102 ALA A O 1
ATOM 769 N N . SER A 1 103 ? 2.067 -14.952 -9.727 1.00 86.44 103 SER A N 1
ATOM 770 C CA . SER A 1 103 ? 0.614 -14.977 -9.505 1.00 86.44 103 SER A CA 1
ATOM 771 C C . SER A 1 103 ? 0.144 -16.289 -8.869 1.00 86.44 103 SER A C 1
ATOM 773 O O . SER A 1 103 ? -0.691 -16.266 -7.962 1.00 86.44 103 SER A O 1
ATOM 775 N N . ASP A 1 104 ? 0.704 -17.424 -9.294 1.00 89.94 104 ASP A N 1
ATOM 776 C CA . ASP A 1 104 ? 0.410 -18.735 -8.701 1.00 89.94 104 ASP A CA 1
ATOM 777 C C . ASP A 1 104 ? 0.848 -18.774 -7.229 1.00 89.94 104 ASP A C 1
ATOM 779 O O . ASP A 1 104 ? 0.065 -19.129 -6.348 1.00 89.94 104 ASP A O 1
ATOM 783 N N . VAL A 1 105 ? 2.065 -18.298 -6.939 1.00 87.56 105 VAL A N 1
ATOM 784 C CA . VAL A 1 105 ? 2.573 -18.186 -5.562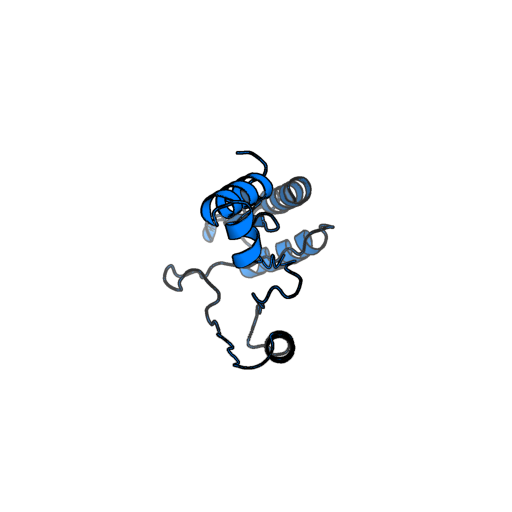 1.00 87.56 105 VAL A CA 1
ATOM 785 C C . VAL A 1 105 ? 1.679 -17.279 -4.717 1.00 87.56 105 VAL A C 1
ATOM 787 O O . VAL A 1 105 ? 1.333 -17.645 -3.595 1.00 87.56 105 VAL A O 1
ATOM 790 N N . LEU A 1 106 ? 1.263 -16.119 -5.235 1.00 86.44 106 LEU A N 1
ATOM 791 C CA . LEU A 1 106 ? 0.350 -15.230 -4.514 1.00 86.44 106 LEU A CA 1
ATOM 792 C C . LEU A 1 106 ? -0.982 -15.926 -4.190 1.00 86.44 106 LEU A C 1
ATOM 794 O O . LEU A 1 106 ? -1.497 -15.767 -3.085 1.00 86.44 106 LEU A O 1
ATOM 798 N N . THR A 1 107 ? -1.518 -16.713 -5.125 1.00 88.25 107 THR A N 1
ATOM 799 C CA . THR A 1 107 ? -2.784 -17.446 -4.957 1.00 88.25 107 THR A CA 1
ATOM 800 C C . THR A 1 107 ? -2.694 -18.484 -3.835 1.00 88.25 107 THR A C 1
ATOM 802 O O . THR A 1 107 ? -3.589 -18.563 -2.985 1.00 88.25 107 THR A O 1
ATOM 805 N N . ASP A 1 108 ? -1.597 -19.240 -3.785 1.00 88.31 108 ASP A N 1
ATOM 806 C CA . ASP A 1 108 ? -1.352 -20.236 -2.738 1.00 88.31 108 ASP A CA 1
ATOM 807 C C . ASP A 1 108 ? -1.175 -19.582 -1.361 1.00 88.31 108 ASP A C 1
ATOM 809 O O . ASP A 1 108 ? -1.728 -20.047 -0.360 1.00 88.31 108 ASP A O 1
ATOM 813 N N . VAL A 1 109 ? -0.437 -18.470 -1.306 1.00 85.94 109 VAL A N 1
ATOM 814 C CA . VAL A 1 109 ? -0.198 -17.720 -0.067 1.00 85.94 109 VAL A CA 1
ATOM 815 C C . VAL A 1 109 ? -1.501 -17.094 0.441 1.00 85.94 109 VAL A C 1
ATOM 817 O O . VAL A 1 109 ? -1.812 -17.236 1.622 1.00 85.94 109 VAL A O 1
ATOM 820 N N . ALA A 1 110 ? -2.307 -16.492 -0.437 1.00 81.75 110 ALA A N 1
ATOM 821 C CA . ALA A 1 110 ? -3.602 -15.907 -0.083 1.00 81.75 110 ALA A CA 1
ATOM 822 C C . ALA A 1 110 ? -4.626 -16.949 0.406 1.00 81.75 110 ALA A C 1
ATOM 824 O O . ALA A 1 110 ? -5.515 -16.627 1.193 1.00 81.75 110 ALA A O 1
ATOM 825 N N . SER A 1 111 ? -4.500 -18.203 -0.039 1.00 86.38 111 SER A N 1
ATOM 826 C CA . SER A 1 111 ? -5.364 -19.313 0.384 1.00 86.38 111 SER A CA 1
ATOM 827 C C . SER A 1 111 ? -4.966 -19.907 1.742 1.00 86.38 111 SER A C 1
ATOM 829 O O . SER A 1 111 ? -5.719 -20.687 2.330 1.00 86.38 111 SER A O 1
ATOM 831 N N . SER A 1 112 ? -3.780 -19.568 2.252 1.00 83.50 112 SER A N 1
ATOM 832 C CA . SER A 1 112 ? -3.254 -20.107 3.500 1.00 83.50 112 SER A CA 1
ATOM 833 C C . SER A 1 112 ? -3.683 -19.259 4.705 1.00 83.50 112 SER A C 1
ATOM 835 O O . SER A 1 112 ? -3.456 -18.050 4.726 1.00 83.50 112 SER A O 1
ATOM 837 N N . PRO A 1 113 ? -4.199 -19.874 5.787 1.00 77.19 113 PRO A N 1
ATOM 838 C CA . PRO A 1 113 ? -4.594 -19.152 6.999 1.00 77.19 113 PRO A CA 1
ATOM 839 C C . PRO A 1 113 ? -3.402 -18.557 7.770 1.00 77.19 113 PRO A C 1
ATOM 841 O O . PRO A 1 113 ? -3.603 -17.864 8.764 1.00 77.19 113 PRO A O 1
ATOM 844 N N . MET A 1 114 ? -2.164 -18.843 7.348 1.00 77.50 114 MET A N 1
ATOM 845 C CA . MET A 1 114 ? -0.952 -18.296 7.963 1.00 77.50 114 MET A CA 1
ATOM 846 C C . MET A 1 114 ? -0.594 -16.895 7.458 1.00 77.50 114 MET A C 1
ATOM 848 O O . MET A 1 114 ? 0.215 -16.218 8.090 1.00 77.50 114 MET A O 1
ATOM 852 N N . PHE A 1 115 ? -1.181 -16.453 6.344 1.00 73.94 115 PHE A N 1
ATOM 853 C CA . PHE A 1 115 ? -0.893 -15.154 5.749 1.00 73.94 115 PHE A CA 1
ATOM 854 C C . PHE A 1 115 ? -2.143 -14.283 5.792 1.00 73.94 115 PHE A C 1
ATOM 856 O O . PHE 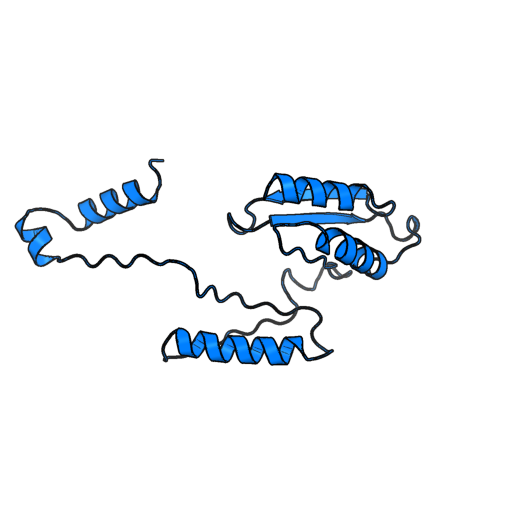A 1 115 ? -3.139 -14.538 5.127 1.00 73.94 115 PHE A O 1
ATOM 863 N N . VAL A 1 116 ? -2.091 -13.238 6.617 1.00 66.00 116 VAL A N 1
ATOM 864 C CA . VAL A 1 116 ? -3.201 -12.284 6.782 1.00 66.00 116 VAL A CA 1
ATOM 865 C C . VAL A 1 116 ? -3.250 -11.285 5.621 1.00 66.00 116 VAL A C 1
ATOM 867 O O . VAL A 1 116 ? -4.312 -10.760 5.298 1.00 66.00 116 VAL A O 1
ATOM 870 N N . TYR A 1 117 ? -2.100 -11.020 4.994 1.00 64.00 117 TYR A N 1
ATOM 871 C CA . TYR A 1 117 ? -1.963 -10.120 3.855 1.00 64.00 117 TYR A CA 1
ATOM 872 C C . TYR A 1 117 ? -0.853 -10.615 2.931 1.00 64.00 117 TYR A C 1
ATOM 874 O O . TYR A 1 117 ? 0.204 -11.060 3.385 1.00 64.00 117 TYR A O 1
ATOM 882 N N . SER A 1 118 ? -1.097 -10.551 1.630 1.00 72.31 118 SER A N 1
ATOM 883 C CA . SER A 1 118 ? -0.143 -10.931 0.593 1.00 72.31 118 SER A CA 1
ATOM 884 C C . SER A 1 118 ? -0.354 -10.007 -0.587 1.00 72.31 118 SER A C 1
ATOM 886 O O . SER A 1 118 ? -1.492 -9.750 -0.973 1.00 72.31 118 SER A O 1
ATOM 888 N N . ASP A 1 119 ? 0.739 -9.476 -1.109 1.00 69.62 119 ASP A N 1
ATOM 889 C CA . ASP A 1 119 ? 0.731 -8.503 -2.190 1.00 69.62 119 ASP A CA 1
ATOM 890 C C . ASP A 1 119 ? 1.842 -8.853 -3.173 1.00 69.62 119 ASP A C 1
ATOM 892 O O . ASP A 1 119 ? 2.853 -9.450 -2.788 1.00 69.62 119 ASP A O 1
ATOM 896 N N . LEU A 1 120 ? 1.631 -8.502 -4.435 1.00 75.88 120 LEU A N 1
ATOM 897 C CA . LEU A 1 120 ? 2.588 -8.709 -5.508 1.00 75.88 120 LEU A CA 1
ATOM 898 C C . LEU A 1 120 ? 2.949 -7.343 -6.083 1.00 75.88 120 LEU A C 1
ATOM 900 O O . LEU A 1 120 ? 2.125 -6.675 -6.700 1.00 75.88 120 LEU A O 1
ATOM 904 N N . ASP A 1 121 ? 4.209 -6.949 -5.921 1.00 67.50 121 ASP A N 1
ATOM 905 C CA . ASP A 1 121 ? 4.751 -5.678 -6.414 1.00 67.50 121 ASP A CA 1
ATOM 906 C C . ASP A 1 121 ? 5.049 -5.682 -7.930 1.00 67.50 121 ASP A C 1
ATOM 908 O O . ASP A 1 121 ? 5.535 -4.695 -8.492 1.00 67.50 121 ASP A O 1
ATOM 912 N N . LEU A 1 122 ? 4.724 -6.781 -8.618 1.00 65.06 122 LEU A N 1
ATOM 913 C CA . LEU A 1 122 ? 4.937 -6.971 -10.046 1.00 65.06 122 LEU A CA 1
ATOM 914 C C . LEU A 1 122 ? 3.868 -6.240 -10.872 1.00 65.06 122 LEU A C 1
ATOM 916 O O . LEU A 1 122 ? 2.760 -6.729 -11.084 1.00 65.06 122 LEU A O 1
ATOM 920 N N . ASN A 1 123 ? 4.226 -5.073 -11.402 1.00 61.69 123 ASN A N 1
ATOM 921 C CA . ASN A 1 123 ? 3.316 -4.245 -12.189 1.00 61.69 123 ASN A CA 1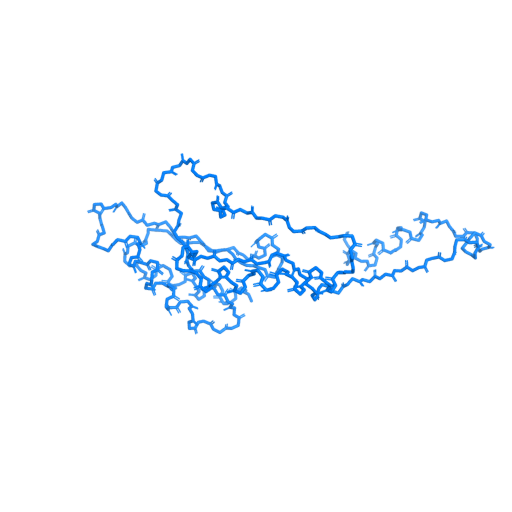
ATOM 922 C C . ASN A 1 123 ? 3.381 -4.582 -13.695 1.00 61.69 123 ASN A C 1
ATOM 924 O O . ASN A 1 123 ? 4.116 -3.944 -14.458 1.00 61.69 123 ASN A O 1
ATOM 928 N N . TYR A 1 124 ? 2.630 -5.608 -14.117 1.00 58.59 124 TYR A N 1
ATOM 929 C CA . TYR A 1 124 ? 2.612 -6.101 -15.505 1.00 58.59 124 TYR A CA 1
ATOM 930 C C . TYR A 1 124 ? 2.104 -5.071 -16.522 1.00 58.59 124 TYR A C 1
ATOM 932 O O . TYR A 1 124 ? 2.652 -4.966 -17.617 1.00 58.59 124 TYR A O 1
ATOM 940 N N . ASP A 1 125 ? 1.137 -4.242 -16.131 1.00 54.91 125 ASP A N 1
ATOM 941 C CA . ASP A 1 125 ? 0.493 -3.265 -17.016 1.00 54.91 125 ASP A CA 1
ATOM 942 C C . ASP A 1 125 ? 1.186 -1.891 -17.033 1.00 54.91 125 ASP A C 1
ATOM 944 O O . ASP A 1 125 ? 0.622 -0.897 -17.502 1.00 54.91 125 ASP A O 1
ATOM 948 N N . SER A 1 126 ? 2.426 -1.793 -16.541 1.00 56.16 126 SER A N 1
ATOM 949 C CA . SER A 1 126 ? 3.190 -0.552 -16.677 1.00 56.16 126 SER A CA 1
ATOM 950 C C . SER A 1 126 ? 3.573 -0.332 -18.147 1.00 56.16 126 SER A C 1
ATOM 952 O O . SER A 1 126 ? 4.452 -0.990 -18.708 1.00 56.16 126 SER A O 1
ATOM 954 N N . ALA A 1 127 ? 2.883 0.602 -18.808 1.00 55.03 127 ALA A N 1
ATOM 955 C CA . ALA A 1 127 ? 3.166 0.972 -20.190 1.00 55.03 127 ALA A CA 1
ATOM 956 C C . ALA A 1 127 ? 4.597 1.526 -20.301 1.00 55.03 127 ALA A C 1
ATOM 958 O O . ALA A 1 127 ? 4.870 2.674 -19.953 1.00 55.03 127 ALA A O 1
ATOM 959 N N . THR A 1 128 ? 5.526 0.706 -20.795 1.00 58.66 128 THR A N 1
ATOM 960 C CA . THR A 1 128 ? 6.909 1.119 -21.048 1.00 58.66 128 THR A CA 1
ATOM 961 C C . THR A 1 128 ? 7.086 1.464 -22.522 1.00 58.66 128 THR A C 1
ATOM 963 O O . THR A 1 128 ? 6.847 0.648 -23.413 1.00 58.66 128 THR A O 1
ATOM 966 N N . MET A 1 129 ? 7.523 2.692 -22.805 1.00 69.31 129 MET A N 1
ATOM 967 C CA . MET A 1 129 ? 7.821 3.121 -24.169 1.00 69.31 129 MET A CA 1
ATOM 968 C C . MET A 1 129 ? 9.282 2.788 -24.499 1.00 69.31 129 MET A C 1
ATOM 970 O O . MET A 1 129 ? 10.205 3.309 -23.876 1.00 69.31 129 MET A O 1
ATOM 974 N N . LYS A 1 130 ? 9.512 1.905 -25.478 1.00 76.06 130 LYS A N 1
ATOM 975 C CA . LYS A 1 130 ? 10.863 1.554 -25.950 1.00 76.06 130 LYS A CA 1
ATOM 976 C C . LYS A 1 130 ? 11.195 2.338 -27.217 1.00 76.06 130 LYS A C 1
ATOM 978 O O . LYS A 1 130 ? 10.674 2.037 -28.287 1.00 76.06 130 LYS A O 1
ATOM 983 N N . ILE A 1 131 ? 12.091 3.316 -27.106 1.00 81.56 131 ILE A N 1
ATOM 984 C CA . ILE A 1 131 ? 12.560 4.119 -28.242 1.00 81.56 131 ILE A CA 1
ATOM 985 C C . ILE A 1 131 ? 13.877 3.532 -28.756 1.00 81.56 131 ILE A C 1
ATOM 987 O O . ILE A 1 131 ? 14.872 3.478 -28.034 1.00 81.56 131 ILE A O 1
ATOM 991 N N . LYS A 1 132 ? 13.896 3.085 -30.016 1.00 89.25 132 LYS A N 1
ATOM 992 C CA . LYS A 1 132 ? 15.108 2.592 -30.683 1.00 89.25 132 LYS A CA 1
ATOM 993 C C . LYS A 1 132 ? 15.672 3.681 -31.593 1.00 89.25 132 LYS A C 1
ATOM 995 O O . LYS A 1 132 ? 15.033 4.053 -32.571 1.00 89.25 132 LYS A O 1
ATOM 1000 N N . ILE A 1 133 ? 16.872 4.165 -31.277 1.00 90.00 133 ILE A N 1
ATOM 1001 C CA . ILE A 1 133 ? 17.557 5.215 -32.041 1.00 90.00 133 ILE A CA 1
ATOM 1002 C C . ILE A 1 133 ? 18.560 4.577 -33.003 1.00 90.00 133 ILE A C 1
ATOM 1004 O O . ILE A 1 133 ? 19.403 3.775 -32.595 1.00 90.00 133 ILE A O 1
ATOM 1008 N N . ASP A 1 134 ? 18.484 4.963 -34.274 1.00 93.19 134 ASP A N 1
ATOM 1009 C CA . ASP A 1 134 ? 19.511 4.667 -35.271 1.00 93.19 134 ASP A CA 1
ATOM 1010 C C . ASP A 1 134 ? 20.669 5.665 -35.114 1.00 93.19 134 ASP A C 1
ATOM 1012 O O . ASP A 1 134 ? 20.554 6.843 -35.462 1.00 93.19 134 ASP A O 1
ATOM 1016 N N . LYS A 1 135 ? 21.771 5.193 -34.523 1.00 89.44 135 LYS A N 1
ATOM 1017 C CA . LYS A 1 135 ? 22.935 6.028 -34.202 1.00 89.44 135 LYS A CA 1
ATOM 1018 C C . LYS A 1 135 ? 23.675 6.495 -35.451 1.00 89.44 135 LYS A C 1
ATOM 1020 O O . LYS A 1 135 ? 24.124 7.639 -35.483 1.00 89.44 135 LYS A O 1
ATOM 1025 N N . ASP A 1 136 ? 23.771 5.637 -36.462 1.00 91.56 136 ASP A N 1
ATOM 1026 C CA . ASP A 1 136 ? 24.508 5.928 -37.692 1.00 91.56 136 ASP A CA 1
ATOM 1027 C C . ASP A 1 136 ? 23.780 7.008 -38.491 1.00 91.56 136 ASP A C 1
ATOM 1029 O O . ASP A 1 136 ? 24.384 7.972 -38.964 1.00 91.56 136 ASP A O 1
ATOM 1033 N N . LYS A 1 137 ? 22.448 6.910 -38.551 1.00 90.75 137 LYS A N 1
ATOM 1034 C CA . LYS A 1 137 ? 21.609 7.923 -39.188 1.00 90.75 137 LYS A CA 1
ATOM 1035 C C . LYS A 1 137 ? 21.614 9.243 -38.420 1.00 90.75 137 LYS A C 1
ATOM 1037 O O . LYS A 1 137 ? 21.725 10.293 -39.043 1.00 90.75 137 LYS A O 1
ATOM 1042 N N . ALA A 1 138 ? 21.532 9.212 -37.088 1.00 90.50 138 ALA A N 1
ATOM 1043 C CA . ALA A 1 138 ? 21.616 10.423 -36.268 1.00 90.50 138 ALA A CA 1
ATOM 1044 C C . ALA A 1 138 ? 22.952 11.157 -36.475 1.00 90.50 138 ALA A C 1
ATOM 1046 O O . ALA A 1 138 ? 22.959 12.362 -36.731 1.00 90.50 138 ALA A O 1
ATOM 1047 N N . GLY A 1 139 ? 24.065 10.414 -36.476 1.00 89.38 139 GLY A N 1
ATOM 1048 C CA . GLY A 1 139 ? 25.394 10.957 -36.754 1.00 89.38 139 GLY A CA 1
ATOM 1049 C C . GLY A 1 139 ? 25.517 11.554 -38.158 1.00 89.38 139 GLY A C 1
ATOM 1050 O O . GLY A 1 139 ? 26.091 12.630 -38.312 1.00 89.38 139 GLY A O 1
ATOM 1051 N N . ALA A 1 140 ? 24.915 10.923 -39.170 1.00 92.38 140 ALA A N 1
ATOM 1052 C CA . ALA A 1 140 ? 24.902 11.440 -40.541 1.00 92.38 140 ALA A CA 1
ATOM 1053 C C . ALA A 1 140 ? 24.165 12.788 -40.685 1.00 92.38 140 ALA A C 1
ATOM 1055 O O . ALA A 1 140 ? 24.506 13.577 -41.564 1.00 92.38 140 ALA A O 1
ATOM 1056 N N . TYR A 1 141 ? 23.189 13.073 -39.816 1.00 91.31 141 TYR A N 1
ATOM 1057 C CA . TYR A 1 141 ? 22.487 14.362 -39.751 1.00 91.31 141 TYR A CA 1
ATOM 1058 C C . TYR A 1 141 ? 23.105 15.351 -38.749 1.00 91.31 141 TYR A C 1
ATOM 1060 O O . TYR A 1 141 ? 22.546 16.423 -38.530 1.00 91.31 141 TYR A O 1
ATOM 1068 N N . GLY A 1 142 ? 24.247 15.013 -38.140 1.00 90.69 142 GLY A N 1
ATOM 1069 C CA . GLY A 1 142 ? 24.913 15.858 -37.147 1.00 90.69 142 GLY A CA 1
ATOM 1070 C C . GLY A 1 142 ? 24.183 15.943 -35.803 1.00 90.69 142 GLY A C 1
ATOM 1071 O O . GLY A 1 142 ? 24.480 16.833 -35.013 1.00 90.69 142 GLY A O 1
ATOM 1072 N N . VAL A 1 143 ? 23.239 15.037 -35.535 1.00 93.69 143 VAL A N 1
ATOM 1073 C CA . VAL A 1 143 ? 22.482 14.988 -34.279 1.00 93.69 143 VAL A CA 1
ATOM 1074 C C . VAL A 1 143 ? 23.220 14.097 -33.289 1.00 93.69 143 VAL A C 1
ATOM 1076 O O . VAL A 1 143 ? 23.451 12.912 -33.548 1.00 93.69 143 VAL A O 1
ATOM 1079 N N . THR A 1 144 ? 23.581 14.646 -32.131 1.00 93.12 144 THR A N 1
ATOM 1080 C CA . THR A 1 144 ? 24.275 13.869 -31.103 1.00 93.12 144 THR A CA 1
ATOM 1081 C C . THR A 1 144 ? 23.287 13.064 -30.256 1.00 93.12 144 THR A C 1
ATOM 1083 O O . THR A 1 144 ? 22.117 13.418 -30.105 1.00 93.12 144 THR A O 1
ATOM 1086 N N . MET A 1 145 ? 23.755 11.972 -29.640 1.00 90.06 145 MET A N 1
ATOM 1087 C CA . MET A 1 145 ? 22.934 11.225 -28.671 1.00 90.06 145 MET A CA 1
ATOM 1088 C C . MET A 1 145 ? 22.546 12.084 -27.458 1.00 90.06 145 MET A C 1
ATOM 1090 O O . MET A 1 145 ? 21.516 11.832 -26.837 1.00 90.06 145 MET A O 1
ATOM 1094 N N . GLN A 1 146 ? 23.351 13.103 -27.142 1.00 90.19 146 GLN A N 1
ATOM 1095 C CA . GLN A 1 146 ? 23.061 14.063 -26.084 1.00 90.19 146 GLN A CA 1
ATOM 1096 C C . GLN A 1 146 ? 21.866 14.950 -26.449 1.00 90.19 146 GLN A C 1
ATOM 1098 O O . GLN A 1 146 ? 20.964 15.095 -25.628 1.00 90.19 146 GLN A O 1
ATOM 1103 N N . ASP A 1 147 ? 21.804 15.464 -27.681 1.00 89.62 147 ASP A N 1
ATOM 1104 C CA . ASP A 1 147 ? 20.677 16.283 -28.150 1.00 89.62 147 ASP A CA 1
ATOM 1105 C C . ASP A 1 147 ? 19.361 15.496 -28.113 1.00 89.62 147 ASP A C 1
ATOM 1107 O O . ASP A 1 147 ? 18.328 16.003 -27.670 1.00 89.62 147 ASP A O 1
ATOM 1111 N N . ILE A 1 148 ? 19.407 14.220 -28.513 1.00 88.62 148 ILE A N 1
ATOM 1112 C CA . ILE A 1 148 ? 18.245 13.322 -28.459 1.00 88.62 148 ILE A CA 1
ATOM 1113 C C . ILE A 1 148 ? 17.837 13.059 -27.007 1.00 88.62 148 ILE A C 1
ATOM 1115 O O . ILE A 1 148 ? 16.652 13.121 -26.687 1.00 88.62 148 ILE A O 1
ATOM 1119 N N . GLY A 1 149 ? 18.802 12.800 -26.120 1.00 88.06 149 GLY A N 1
ATOM 1120 C CA . GLY A 1 149 ? 18.539 12.567 -24.702 1.00 88.06 149 GLY A CA 1
ATOM 1121 C C . GLY A 1 149 ? 17.891 13.772 -24.018 1.00 88.06 149 GLY A C 1
ATOM 1122 O O . GLY A 1 149 ? 16.900 13.603 -23.309 1.00 88.06 149 GLY A O 1
ATOM 1123 N N . ILE A 1 150 ? 18.397 14.984 -24.275 1.00 88.06 150 ILE A N 1
ATOM 1124 C CA . ILE A 1 150 ? 17.829 16.232 -23.744 1.00 88.06 150 ILE A CA 1
ATOM 1125 C C . ILE A 1 150 ? 16.411 16.429 -24.280 1.00 88.06 150 ILE A C 1
ATOM 1127 O O . ILE A 1 150 ? 15.492 16.626 -23.495 1.00 88.06 150 ILE A O 1
ATOM 1131 N N . THR A 1 151 ? 16.211 16.290 -25.592 1.00 87.50 151 THR A N 1
ATOM 1132 C CA . THR A 1 151 ? 14.897 16.487 -26.222 1.00 87.50 151 THR A CA 1
ATOM 1133 C C . THR A 1 151 ? 13.848 15.517 -25.677 1.00 87.50 151 THR A C 1
ATOM 1135 O O . THR A 1 151 ? 12.756 15.938 -25.301 1.00 87.50 151 THR A O 1
ATOM 1138 N N . LEU A 1 152 ? 14.178 14.224 -25.581 1.00 87.44 152 LEU A N 1
ATOM 1139 C CA . LEU A 1 152 ? 13.277 13.220 -25.011 1.00 87.44 152 LEU A CA 1
ATOM 1140 C C . LEU A 1 152 ? 12.996 13.496 -23.533 1.00 87.44 152 LEU A C 1
ATOM 1142 O O . LEU A 1 152 ? 11.848 13.398 -23.115 1.00 87.44 152 LEU A O 1
ATOM 1146 N N . SER A 1 153 ? 14.012 13.890 -22.762 1.00 79.00 153 SER A N 1
ATOM 1147 C CA . SER A 1 153 ? 13.835 14.256 -21.352 1.00 79.00 153 SER A CA 1
ATOM 1148 C C . SER A 1 153 ? 12.883 15.441 -21.207 1.00 79.00 153 SER A C 1
ATOM 1150 O O . SER A 1 153 ? 11.942 15.361 -20.430 1.00 79.00 153 SER A O 1
ATOM 1152 N N . THR A 1 154 ? 13.049 16.497 -22.009 1.00 83.25 154 THR A N 1
ATOM 1153 C CA . THR A 1 154 ? 12.158 17.666 -22.007 1.00 83.25 154 THR A CA 1
ATOM 1154 C C . THR A 1 154 ? 10.723 17.309 -22.404 1.00 83.25 154 THR A C 1
ATOM 1156 O O . THR A 1 154 ? 9.784 17.821 -21.803 1.00 83.25 154 THR A O 1
ATOM 1159 N N . MET A 1 155 ? 10.531 16.412 -23.378 1.00 78.69 155 MET A N 1
ATOM 1160 C CA . MET A 1 155 ? 9.195 15.951 -23.780 1.00 78.69 155 MET A CA 1
ATOM 1161 C C . MET A 1 155 ? 8.525 15.049 -22.734 1.00 78.69 155 MET A C 1
ATOM 1163 O O . MET A 1 155 ? 7.305 15.054 -22.625 1.00 78.69 155 MET A O 1
ATOM 1167 N N . MET A 1 156 ? 9.301 14.253 -21.994 1.00 76.31 156 MET A N 1
ATOM 1168 C CA . MET A 1 156 ? 8.790 13.308 -20.990 1.00 76.31 156 MET A CA 1
ATOM 1169 C C . MET A 1 156 ? 8.615 13.952 -19.605 1.00 76.31 156 MET A C 1
ATOM 1171 O O . MET A 1 156 ? 7.843 13.444 -18.800 1.00 76.31 156 MET A O 1
ATOM 1175 N N . ALA A 1 157 ? 9.326 15.048 -19.324 1.00 68.50 157 ALA A N 1
ATOM 1176 C CA . ALA A 1 157 ? 9.272 15.778 -18.055 1.00 68.50 157 ALA A CA 1
ATOM 1177 C C . ALA A 1 157 ? 8.090 16.761 -17.949 1.00 68.50 157 ALA A C 1
ATOM 1179 O O . ALA A 1 157 ? 7.985 17.474 -16.957 1.00 68.50 157 ALA A O 1
ATOM 1180 N N . ASP A 1 158 ? 7.211 16.820 -18.954 1.00 56.03 158 ASP A N 1
ATOM 1181 C CA . ASP A 1 158 ? 6.072 17.751 -19.006 1.00 56.03 158 ASP A CA 1
ATOM 1182 C C . ASP A 1 158 ? 6.481 19.238 -18.857 1.00 56.03 158 ASP A C 1
ATOM 1184 O O . ASP A 1 158 ? 5.731 20.073 -18.357 1.00 56.03 158 ASP A O 1
ATOM 1188 N N . GLY A 1 159 ? 7.689 19.588 -19.321 1.00 47.59 159 GLY A N 1
ATOM 1189 C CA . GLY A 1 159 ? 8.134 20.979 -19.444 1.00 47.59 159 GLY A CA 1
ATOM 1190 C C . GLY A 1 159 ? 8.490 21.716 -18.144 1.00 47.59 159 GLY A C 1
ATOM 1191 O O . GLY A 1 159 ? 8.358 22.942 -18.127 1.00 47.59 159 GLY A O 1
ATOM 1192 N N . TYR A 1 160 ? 8.968 21.023 -17.103 1.00 36.88 160 TYR A N 1
ATOM 1193 C CA . TYR A 1 160 ? 9.556 21.641 -15.899 1.00 36.88 160 TYR A CA 1
ATOM 1194 C C . TYR A 1 160 ? 11.029 21.281 -15.692 1.00 36.88 160 TYR A C 1
ATOM 1196 O O . TYR A 1 160 ? 11.407 20.116 -15.951 1.00 36.88 160 TYR A O 1
#

Radius of gyration: 22.82 Å; Cα contacts (8 Å, |Δi|>4): 126; chains: 1; bounding box: 43×42×70 Å

Mean predicted aligned error: 15.85 Å

Nearest PDB structures (foldseek):
  5vpv-assembly1_A  TM=6.087E-01  e=1.125E-01  Cryptococcus neoformans H99
  3e7x-assembly1_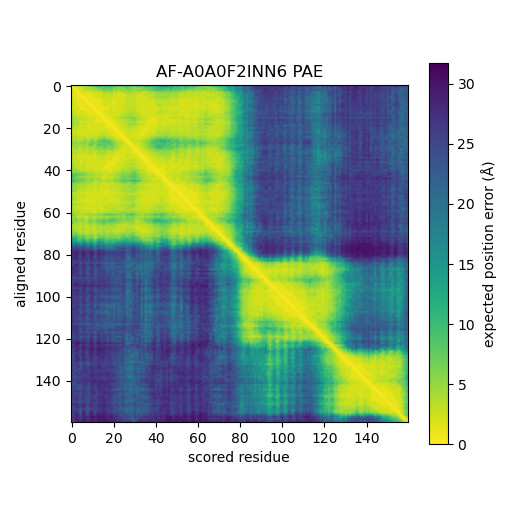A  TM=5.655E-01  e=1.286E-01  Bacillus subtilis
  6qjz-assembly1_A  TM=5.092E-01  e=1.340E+00  Lathyrus sativus
  6id1-assembly1_R  TM=1.107E-01  e=9.984E+00  Homo sapiens

Foldseek 3Di:
DVVLVVVLQVLLVPDPQFPDKDKAAQVPHNHDIDIDTDGDPPVRDPDDPVRVQVVSQVVSCPRPDDDDHGDDDDPDPPQDPDDNDDDDDDDPDDPVVVVVVQVVVQVVLVPDPVHPDDDDPSDPPPDDDDDDDDQVVCVVVVHDPVNVVVVVCCVVVVRD

Sequence (160 aa):
IQNTMNDVNKILSDQPEVEYAQVFNGVPNSNQAFGLATLKPWSEREASQSEITKRVGGLVASVPGMSITAFQMPELPGAGSGLPIQFVITTPNSFESLFTIASDVLTDVASSPMFVYSDLDLNYDSATMKIKIDKDKAGAYGVTMQDIGITLSTMMADGY

Secondary structure (DSSP, 8-state):
-HHHHHHHHHHHHTSTTEEEEEEEESSSSTT-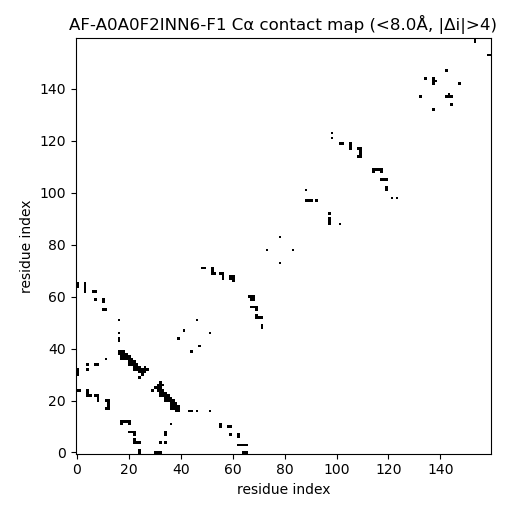EEEEEEEPPGGG-SS-HHHHHHHHHHHHTTSTTS-----PPPSSTTS-SS-S-------SS-HHHHHHHHHHHHHHHHTSTT-S-------TT---------HHHHHHTT--HHHHHHHHHHHHTTT-

pLDDT: mean 81.17, std 12.61, range [36.88, 94.69]